Protein AF-A0A6M0GDK9-F1 (afdb_monomer_lite)

pLDDT: mean 88.34, std 10.33, range [50.88, 96.25]

Structure (mmCIF, N/CA/C/O backbone):
data_AF-A0A6M0GDK9-F1
#
_entry.id   AF-A0A6M0GDK9-F1
#
loop_
_atom_site.group_PDB
_atom_site.id
_atom_site.type_symbol
_atom_site.label_atom_id
_atom_site.label_alt_id
_atom_site.label_comp_id
_atom_site.label_asym_id
_atom_site.label_entity_id
_atom_site.label_seq_id
_atom_site.pdbx_PDB_ins_code
_atom_site.Cartn_x
_atom_site.Cartn_y
_atom_site.Cartn_z
_atom_site.occupancy
_atom_site.B_iso_or_equiv
_atom_site.auth_seq_id
_atom_site.auth_comp_id
_atom_site.auth_asym_id
_atom_site.auth_atom_id
_atom_site.pdbx_PDB_model_num
ATOM 1 N N . PRO A 1 1 ? -23.591 10.417 27.867 1.00 50.88 1 PRO A N 1
ATOM 2 C CA . PRO A 1 1 ? -23.075 11.274 26.770 1.00 50.88 1 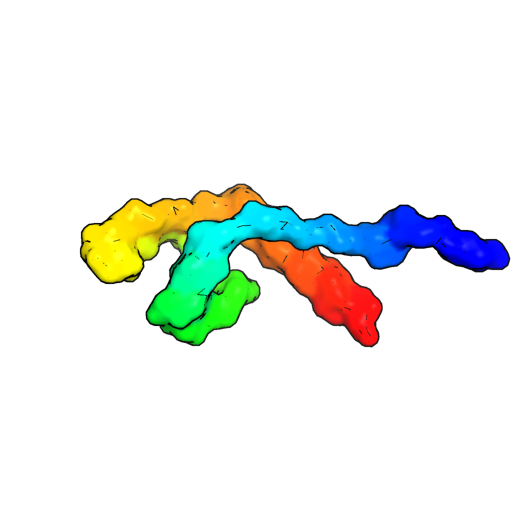PRO A CA 1
ATOM 3 C C . PRO A 1 1 ? -23.091 10.486 25.454 1.00 50.88 1 PRO A C 1
ATOM 5 O O . PRO A 1 1 ? -22.436 9.456 25.378 1.00 50.88 1 PRO A O 1
ATOM 8 N N . LYS A 1 2 ? -23.897 10.898 24.465 1.00 56.50 2 LYS A N 1
ATOM 9 C CA . LYS A 1 2 ? -23.774 10.350 23.105 1.00 56.50 2 LYS A CA 1
ATOM 10 C C . LYS A 1 2 ? -22.423 10.814 22.568 1.00 56.50 2 LYS A C 1
ATOM 12 O O . LYS A 1 2 ? -22.175 12.018 22.579 1.00 56.50 2 LYS A O 1
ATOM 17 N N . GLU A 1 3 ? -21.555 9.887 22.181 1.00 60.00 3 GLU A N 1
ATOM 18 C CA . GLU A 1 3 ? -20.281 10.236 21.554 1.00 60.00 3 GLU A CA 1
ATOM 19 C C . GLU A 1 3 ? -20.539 11.129 20.335 1.00 60.00 3 GLU A C 1
ATOM 21 O O . GLU A 1 3 ? -21.470 10.891 19.560 1.00 60.00 3 GLU A O 1
ATOM 26 N N . SER A 1 4 ? -19.761 12.202 20.194 1.00 61.88 4 SER A N 1
ATOM 27 C CA . SER A 1 4 ? -19.811 13.027 18.992 1.00 61.88 4 SER A CA 1
ATOM 28 C C . SER A 1 4 ? -19.361 12.177 17.798 1.00 61.88 4 SER A C 1
ATOM 30 O O . SER A 1 4 ? -18.325 11.522 17.918 1.00 61.88 4 SER A O 1
ATOM 32 N N . PRO A 1 5 ? -20.053 12.222 16.640 1.00 64.94 5 PRO A N 1
ATOM 33 C CA . PRO A 1 5 ? -19.694 11.444 15.444 1.00 64.94 5 PRO A CA 1
ATOM 34 C C . PRO A 1 5 ? -18.229 11.601 15.010 1.00 64.94 5 PRO A C 1
ATOM 36 O O . PRO A 1 5 ? -17.657 10.720 14.377 1.00 64.94 5 PRO A O 1
ATOM 39 N N . THR A 1 6 ? -17.609 12.723 15.378 1.00 64.69 6 THR A N 1
ATOM 40 C CA . THR A 1 6 ? -16.193 13.027 15.160 1.00 64.69 6 THR A CA 1
ATOM 41 C C . THR A 1 6 ? -15.245 12.018 15.814 1.00 64.69 6 THR A C 1
ATOM 43 O O . THR A 1 6 ? -14.186 11.761 15.260 1.00 64.69 6 THR A O 1
ATOM 46 N N . ASN A 1 7 ? -15.611 11.418 16.953 1.00 70.12 7 ASN A N 1
ATOM 47 C CA . ASN A 1 7 ? -14.730 10.494 17.681 1.00 70.12 7 ASN A CA 1
ATOM 48 C C . ASN A 1 7 ? -14.683 9.094 17.054 1.00 70.12 7 ASN A C 1
ATOM 50 O O . ASN A 1 7 ? -13.752 8.343 17.321 1.00 70.12 7 ASN A O 1
ATOM 54 N N . SER A 1 8 ? -15.673 8.756 16.225 1.00 75.94 8 SER A N 1
ATOM 55 C CA . SER A 1 8 ? -15.763 7.483 15.504 1.00 75.94 8 SER A CA 1
ATOM 56 C C . SER A 1 8 ? -15.389 7.600 14.024 1.00 75.94 8 SER A C 1
ATOM 58 O O . SER A 1 8 ? -15.413 6.605 13.305 1.00 75.94 8 SER A O 1
ATOM 60 N N . PHE A 1 9 ? -15.114 8.810 13.527 1.00 85.31 9 PHE A N 1
ATOM 61 C CA . PHE A 1 9 ? -14.789 9.018 12.120 1.00 85.31 9 PHE A CA 1
ATOM 62 C C . PHE A 1 9 ? -13.320 8.679 11.854 1.00 85.31 9 PHE A C 1
ATOM 64 O O . PHE A 1 9 ? -12.425 9.250 12.474 1.00 85.31 9 PHE A O 1
ATOM 71 N N . ILE A 1 10 ? -13.078 7.780 10.899 1.00 86.62 10 ILE A N 1
ATOM 72 C CA . ILE A 1 10 ? -11.735 7.401 10.456 1.00 86.62 10 ILE A CA 1
ATOM 73 C C . ILE A 1 10 ? -11.583 7.824 9.001 1.00 86.62 10 ILE A C 1
ATOM 75 O O . ILE A 1 10 ? -12.304 7.353 8.122 1.00 86.62 10 ILE A O 1
ATOM 79 N N . GLU A 1 11 ? -10.630 8.716 8.748 1.00 87.56 11 GLU A N 1
ATOM 80 C CA . GLU A 1 11 ? -10.270 9.126 7.396 1.00 87.56 11 GLU A CA 1
ATOM 81 C C . GLU A 1 11 ? -9.307 8.102 6.784 1.00 87.56 11 GLU A C 1
ATOM 83 O O . GLU A 1 11 ? -8.203 7.889 7.290 1.00 87.56 11 GLU A O 1
ATOM 88 N N . ILE A 1 12 ? -9.709 7.481 5.674 1.00 89.31 12 ILE A N 1
ATOM 89 C CA . ILE A 1 12 ? -8.826 6.638 4.865 1.00 89.31 12 ILE A CA 1
ATOM 90 C C . ILE A 1 12 ? -8.367 7.472 3.666 1.00 89.31 12 ILE A C 1
ATOM 92 O O . ILE A 1 12 ? -9.199 7.809 2.821 1.00 89.31 12 ILE A O 1
ATOM 96 N N . PRO A 1 13 ? -7.071 7.818 3.565 1.00 88.19 13 PRO A N 1
ATOM 97 C CA . PRO A 1 13 ? -6.586 8.633 2.462 1.00 88.19 13 PRO A CA 1
ATOM 98 C C . PRO A 1 13 ? -6.720 7.869 1.141 1.00 88.19 13 PRO A C 1
ATOM 100 O O . PRO A 1 13 ? -6.462 6.664 1.088 1.00 88.19 13 PRO A O 1
ATOM 103 N N . ASP A 1 14 ? -7.067 8.568 0.060 1.00 84.50 14 ASP A N 1
ATOM 104 C CA . ASP A 1 14 ? -6.984 7.976 -1.273 1.00 84.50 14 ASP A CA 1
ATOM 105 C C . ASP A 1 14 ? -5.514 7.714 -1.610 1.00 84.50 14 ASP A C 1
ATOM 107 O O . ASP A 1 14 ? -4.686 8.630 -1.652 1.00 84.50 14 ASP A O 1
ATOM 111 N N . TYR A 1 15 ? -5.187 6.441 -1.835 1.00 88.69 15 TYR A N 1
ATOM 112 C CA . TYR A 1 15 ? -3.893 6.053 -2.364 1.00 88.69 15 TYR A CA 1
ATOM 113 C C . TYR A 1 15 ? -4.030 5.146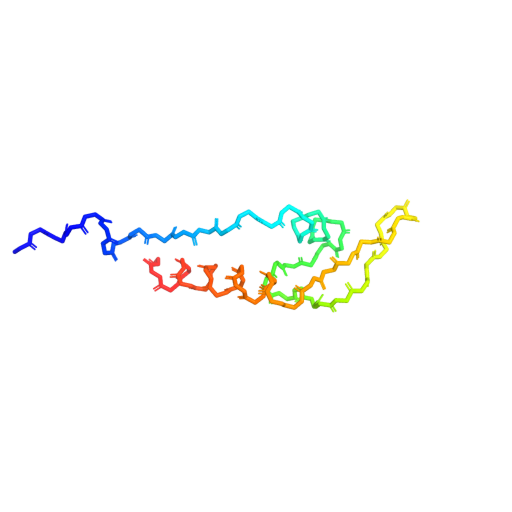 -3.589 1.00 88.69 15 TYR A C 1
ATOM 115 O O . TYR A 1 15 ? -3.549 4.013 -3.613 1.00 88.69 15 TYR A O 1
ATOM 123 N N . HIS A 1 16 ? -4.663 5.685 -4.632 1.00 89.69 16 HIS A N 1
ATOM 124 C CA . HIS A 1 16 ? -4.913 5.039 -5.922 1.00 89.69 16 HIS A CA 1
ATOM 125 C C . HIS A 1 16 ? -3.770 4.142 -6.435 1.00 89.69 16 HIS A C 1
ATOM 127 O O . HIS A 1 16 ? -3.992 2.965 -6.719 1.00 89.69 16 HIS A O 1
ATOM 133 N N . SER A 1 17 ? -2.528 4.644 -6.492 1.00 90.69 17 SER A N 1
ATOM 134 C CA . SER A 1 17 ? -1.376 3.861 -6.971 1.00 90.69 17 SER A CA 1
ATOM 135 C C . SER A 1 17 ? -1.131 2.592 -6.147 1.00 90.69 17 SER A C 1
ATOM 137 O O . SER A 1 17 ? -0.800 1.552 -6.709 1.00 90.69 17 SER A O 1
ATOM 139 N N . ALA A 1 18 ? -1.321 2.645 -4.825 1.00 92.81 18 ALA A N 1
ATOM 140 C CA . ALA A 1 18 ? -1.186 1.473 -3.963 1.00 92.81 18 ALA A CA 1
ATOM 141 C C . ALA A 1 18 ? -2.287 0.439 -4.243 1.00 92.81 18 ALA A C 1
ATOM 143 O O . ALA A 1 18 ? -1.995 -0.754 -4.273 1.00 92.81 18 ALA A O 1
ATOM 144 N N . CYS A 1 19 ? -3.520 0.874 -4.519 1.00 91.81 19 CYS A N 1
ATOM 145 C CA . CYS A 1 19 ? -4.628 -0.014 -4.890 1.00 91.81 19 CYS A CA 1
ATOM 146 C C . CYS A 1 19 ? -4.393 -0.710 -6.238 1.00 91.81 19 CYS A C 1
ATOM 148 O O . CYS A 1 19 ? -4.636 -1.914 -6.360 1.00 91.81 19 CYS A O 1
ATOM 150 N N . VAL A 1 20 ? -3.876 0.021 -7.231 1.00 93.19 20 VAL A N 1
ATOM 151 C CA . VAL A 1 20 ? -3.505 -0.549 -8.536 1.00 93.19 20 VAL A CA 1
ATOM 152 C C . VAL A 1 20 ? -2.398 -1.589 -8.363 1.00 93.19 20 VAL A C 1
ATOM 154 O O . VAL A 1 20 ? -2.554 -2.720 -8.821 1.00 93.19 20 VAL A O 1
ATOM 157 N N . VAL A 1 21 ? -1.323 -1.255 -7.635 1.00 94.88 21 VAL A N 1
ATOM 158 C CA . VAL A 1 21 ? -0.225 -2.198 -7.352 1.00 94.88 21 VAL A CA 1
ATOM 159 C C . VAL A 1 21 ? -0.731 -3.424 -6.590 1.00 94.88 21 VAL A C 1
ATOM 161 O O . VAL A 1 21 ? -0.401 -4.542 -6.970 1.00 94.88 21 VAL A O 1
ATOM 164 N N . ALA A 1 22 ? -1.543 -3.243 -5.544 1.00 94.88 22 ALA A N 1
ATOM 165 C CA . ALA A 1 22 ? -2.089 -4.347 -4.751 1.00 94.88 22 ALA A CA 1
ATOM 166 C C . ALA A 1 22 ? -2.901 -5.322 -5.607 1.00 94.88 22 ALA A C 1
ATOM 168 O O . ALA A 1 22 ? -2.732 -6.536 -5.492 1.00 94.88 22 ALA A O 1
ATOM 169 N N . THR A 1 23 ? -3.752 -4.785 -6.483 1.00 93.62 23 THR A N 1
ATOM 170 C CA . THR A 1 23 ? -4.600 -5.582 -7.375 1.00 93.62 23 THR A CA 1
ATOM 171 C C . THR A 1 23 ? -3.759 -6.306 -8.423 1.00 93.62 23 THR A C 1
ATOM 173 O O . THR A 1 23 ? -3.950 -7.498 -8.642 1.00 93.62 23 THR A O 1
ATOM 176 N N . HIS A 1 24 ? -2.791 -5.613 -9.027 1.00 94.50 24 HIS A N 1
ATOM 177 C CA . HIS A 1 24 ? -1.911 -6.180 -10.048 1.00 94.50 24 HIS A CA 1
ATOM 178 C C . HIS A 1 24 ? -0.970 -7.261 -9.489 1.00 94.50 24 HIS A C 1
ATOM 180 O O . HIS A 1 24 ? -0.810 -8.314 -10.097 1.00 94.50 24 HIS A O 1
ATOM 186 N N . GLU A 1 25 ? -0.348 -7.031 -8.328 1.00 93.38 25 GLU A N 1
ATOM 187 C CA . GLU A 1 25 ? 0.582 -7.983 -7.701 1.00 93.38 25 GLU A CA 1
ATOM 188 C C . GLU A 1 25 ? -0.131 -9.091 -6.901 1.00 93.38 25 GLU A C 1
ATOM 190 O O . GLU A 1 25 ? 0.534 -9.990 -6.387 1.00 93.38 25 GLU A O 1
ATOM 195 N N . GLY A 1 26 ? -1.453 -9.009 -6.703 1.00 94.81 26 GLY A N 1
ATOM 196 C CA . GLY A 1 26 ? -2.180 -9.882 -5.772 1.00 94.81 26 GLY A CA 1
ATOM 197 C C . GLY A 1 26 ? -1.704 -9.741 -4.318 1.00 94.81 26 GLY A C 1
ATOM 198 O O . GLY A 1 26 ? -1.854 -10.658 -3.509 1.00 94.81 26 GLY A O 1
ATOM 199 N N . THR A 1 27 ? -1.088 -8.605 -3.980 1.00 93.75 27 THR A N 1
ATOM 200 C CA . THR A 1 27 ? -0.502 -8.349 -2.661 1.00 93.75 27 THR A CA 1
ATOM 201 C C . THR A 1 27 ? -1.468 -7.526 -1.811 1.00 93.75 27 THR A C 1
ATOM 203 O O . THR A 1 27 ? -1.817 -6.411 -2.198 1.00 93.75 27 THR A O 1
ATOM 206 N N . PRO A 1 28 ? -1.875 -8.003 -0.619 1.00 92.62 28 PRO A N 1
ATOM 207 C CA . PRO A 1 28 ? -2.726 -7.228 0.278 1.00 92.62 28 PRO A CA 1
ATOM 208 C C . PRO A 1 28 ? -2.100 -5.878 0.655 1.00 92.62 28 PRO A C 1
ATOM 210 O O . PRO A 1 28 ? -0.900 -5.802 0.922 1.00 92.62 28 PRO A O 1
ATOM 213 N N . LEU A 1 29 ? -2.924 -4.833 0.776 1.00 91.06 29 LEU A N 1
ATOM 214 C CA . LEU A 1 29 ? -2.490 -3.447 1.026 1.00 91.06 29 LEU A CA 1
ATOM 215 C C . LEU A 1 29 ? -1.535 -3.301 2.226 1.00 91.06 29 LEU A C 1
ATOM 217 O O . LEU A 1 29 ? -0.517 -2.614 2.143 1.00 91.06 29 LEU A O 1
ATOM 221 N N . HIS A 1 30 ? -1.803 -4.009 3.328 1.00 89.88 30 HIS A N 1
ATOM 222 C CA . HIS A 1 30 ? -0.956 -3.982 4.527 1.00 89.88 30 HIS A CA 1
ATOM 223 C C . HIS A 1 30 ? 0.442 -4.601 4.313 1.00 89.88 30 HIS A C 1
ATOM 225 O O . HIS A 1 30 ? 1.374 -4.276 5.048 1.00 89.88 30 HIS A O 1
ATOM 231 N N . LYS A 1 31 ? 0.616 -5.456 3.293 1.00 94.00 31 LYS A N 1
ATOM 232 C CA . LYS A 1 31 ? 1.893 -6.102 2.931 1.00 94.00 31 LYS A CA 1
ATOM 233 C C . LYS A 1 31 ? 2.671 -5.369 1.839 1.00 94.00 31 LYS A C 1
ATOM 235 O O . LYS A 1 31 ? 3.811 -5.749 1.568 1.00 94.00 31 LYS A O 1
ATOM 240 N N . LEU A 1 32 ? 2.099 -4.330 1.226 1.00 94.81 32 LEU A N 1
ATOM 241 C CA . LEU A 1 32 ? 2.801 -3.534 0.221 1.00 94.81 32 LEU A CA 1
ATOM 242 C C . LEU A 1 32 ? 4.087 -2.936 0.794 1.00 94.81 32 LEU A C 1
ATOM 244 O O . LEU A 1 32 ? 4.145 -2.539 1.959 1.00 94.81 32 LEU A O 1
ATOM 248 N N . LYS A 1 33 ? 5.120 -2.836 -0.036 1.00 95.38 33 LYS A N 1
ATOM 249 C CA . LYS A 1 33 ? 6.397 -2.211 0.322 1.00 95.38 33 LYS A CA 1
ATOM 250 C C . LYS A 1 33 ? 6.614 -0.965 -0.538 1.00 95.38 33 LYS A C 1
ATOM 252 O O . LYS A 1 33 ? 6.213 -0.986 -1.705 1.00 95.38 33 LYS A O 1
ATOM 257 N N . PRO A 1 34 ? 7.224 0.097 0.015 1.00 96.25 34 PRO A N 1
ATOM 258 C CA . PRO A 1 34 ? 7.594 1.263 -0.773 1.00 96.25 34 PRO A CA 1
ATOM 259 C C . PRO A 1 34 ? 8.662 0.892 -1.804 1.00 96.25 34 PRO A C 1
ATOM 261 O O . PRO A 1 34 ? 9.372 -0.105 -1.647 1.00 96.25 34 PRO A O 1
ATOM 264 N N . GLY A 1 35 ? 8.787 1.714 -2.840 1.00 96.12 35 GLY A N 1
ATOM 265 C CA . GLY A 1 35 ? 9.744 1.515 -3.921 1.00 96.12 35 GLY A CA 1
ATOM 266 C C . GLY A 1 35 ? 9.105 1.517 -5.310 1.00 96.12 35 GLY A C 1
ATOM 267 O O . GLY A 1 35 ? 7.883 1.653 -5.433 1.00 96.12 35 GLY A O 1
ATOM 268 N N . PRO A 1 36 ? 9.939 1.369 -6.350 1.00 95.12 36 PRO A N 1
ATOM 269 C CA . PRO A 1 36 ? 9.479 1.265 -7.725 1.00 95.12 36 PRO A CA 1
ATOM 270 C C . PRO A 1 36 ? 8.759 -0.068 -7.954 1.00 95.12 36 PRO A C 1
ATOM 272 O O . PRO A 1 36 ? 9.192 -1.120 -7.479 1.00 95.12 36 PRO A O 1
ATOM 275 N N . LYS A 1 37 ? 7.659 -0.012 -8.699 1.00 94.50 37 LYS A N 1
ATOM 276 C CA . LYS A 1 37 ? 6.778 -1.124 -9.051 1.00 94.50 37 LYS A CA 1
ATOM 277 C C . LYS A 1 37 ? 6.582 -1.131 -10.554 1.00 94.50 37 LYS A C 1
ATOM 279 O O . LYS A 1 37 ? 6.268 -0.097 -11.126 1.00 94.50 37 LYS A O 1
ATOM 284 N N . ASN A 1 38 ? 6.764 -2.284 -11.186 1.00 93.12 38 ASN A N 1
ATOM 285 C CA . ASN A 1 38 ? 6.505 -2.422 -12.614 1.00 93.12 38 ASN A CA 1
ATOM 286 C C . ASN A 1 38 ? 5.081 -2.948 -12.820 1.00 93.12 38 ASN A C 1
ATOM 288 O O . ASN A 1 38 ? 4.776 -4.072 -12.417 1.00 93.12 38 ASN A O 1
ATOM 292 N N . ILE A 1 39 ? 4.221 -2.135 -13.425 1.00 90.81 39 ILE A N 1
ATOM 293 C CA . ILE A 1 39 ? 2.834 -2.467 -13.750 1.00 90.81 39 ILE A CA 1
ATOM 294 C C . ILE A 1 39 ? 2.694 -2.371 -15.265 1.00 90.81 39 ILE A C 1
ATOM 296 O O . ILE A 1 39 ? 2.758 -1.283 -15.820 1.00 90.81 39 ILE A O 1
ATOM 300 N N . VAL A 1 40 ? 2.523 -3.508 -15.944 1.00 89.62 40 VAL A N 1
ATOM 301 C CA . VAL A 1 40 ? 2.313 -3.567 -17.408 1.00 89.62 40 VAL A CA 1
ATOM 302 C C . VAL A 1 40 ? 3.374 -2.778 -18.213 1.00 89.62 40 VAL A C 1
ATOM 304 O O . VAL A 1 40 ? 3.087 -2.175 -19.239 1.00 89.62 40 VAL A O 1
ATOM 307 N N . GLY A 1 41 ? 4.631 -2.781 -17.755 1.00 91.12 41 GLY A N 1
ATOM 308 C CA . GLY A 1 41 ? 5.735 -2.067 -18.411 1.00 91.12 41 GLY A CA 1
ATOM 3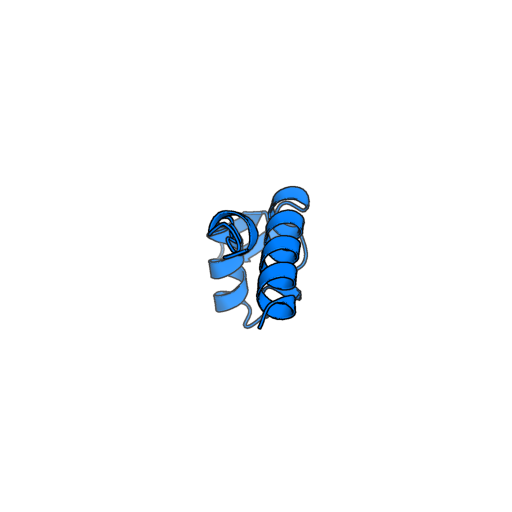09 C C . GLY A 1 41 ? 5.908 -0.609 -17.973 1.00 91.12 41 GLY A C 1
ATOM 310 O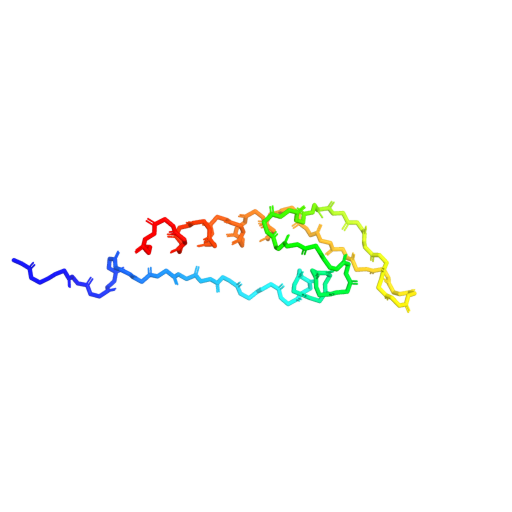 O . GLY A 1 41 ? 6.885 0.021 -18.373 1.00 91.12 41 GLY A O 1
ATOM 311 N N . GLU A 1 42 ? 5.023 -0.087 -17.123 1.00 91.25 42 GLU A N 1
ATOM 312 C CA . GLU A 1 42 ? 5.158 1.232 -16.511 1.00 91.25 42 GLU A CA 1
ATOM 313 C C . GLU A 1 42 ? 5.757 1.148 -15.104 1.00 91.25 42 GLU A C 1
ATOM 315 O O . GLU A 1 42 ? 5.372 0.316 -14.278 1.00 91.25 42 GLU A O 1
ATOM 320 N N . CYS A 1 43 ? 6.693 2.051 -14.805 1.00 92.06 43 CYS A N 1
ATOM 321 C CA . CYS A 1 43 ? 7.287 2.164 -13.478 1.00 92.06 43 CYS A CA 1
ATOM 322 C C . CYS A 1 43 ? 6.476 3.136 -12.610 1.00 92.06 43 CYS A C 1
ATOM 324 O O . CYS A 1 43 ? 6.488 4.346 -12.831 1.00 92.06 43 CYS A O 1
ATOM 326 N N . VAL A 1 44 ? 5.806 2.604 -11.591 1.00 93.00 44 VAL A N 1
ATOM 327 C CA . VAL A 1 44 ? 5.052 3.354 -10.583 1.00 93.00 44 VAL A CA 1
ATOM 328 C C . VAL A 1 44 ? 5.839 3.381 -9.278 1.00 93.00 44 VAL A C 1
ATOM 330 O O . VAL A 1 44 ? 6.266 2.346 -8.777 1.00 93.00 44 VAL A O 1
ATOM 333 N N . GLN A 1 45 ? 6.003 4.556 -8.676 1.00 95.00 45 GLN A N 1
ATOM 334 C CA . GLN A 1 45 ? 6.681 4.689 -7.388 1.00 95.00 45 GLN A CA 1
ATOM 335 C C . GLN A 1 45 ? 5.675 4.667 -6.231 1.00 95.00 45 GLN A C 1
ATOM 337 O O . GLN A 1 45 ? 4.824 5.551 -6.113 1.00 95.00 45 GLN A O 1
ATOM 342 N N . LEU A 1 46 ? 5.825 3.711 -5.311 1.00 95.12 46 LEU A N 1
ATOM 343 C CA . LEU A 1 46 ? 5.170 3.776 -4.006 1.00 95.12 46 LEU A CA 1
ATOM 344 C C . LEU A 1 46 ? 6.060 4.527 -3.016 1.00 95.12 46 LEU A C 1
ATOM 346 O O . LEU A 1 46 ? 7.162 4.093 -2.673 1.00 95.12 46 LEU A O 1
ATOM 350 N N . ASN A 1 47 ? 5.573 5.670 -2.549 1.00 94.81 47 ASN A N 1
ATOM 351 C CA . ASN A 1 47 ? 6.280 6.525 -1.610 1.00 94.81 47 ASN A CA 1
ATOM 352 C C . ASN A 1 47 ? 6.031 6.036 -0.174 1.00 94.81 47 ASN A C 1
ATOM 354 O O . ASN A 1 47 ? 4.878 5.776 0.178 1.00 94.81 47 ASN A O 1
ATOM 358 N N . PRO A 1 48 ? 7.068 5.952 0.679 1.00 94.69 48 PRO A N 1
ATOM 359 C CA . PRO A 1 48 ? 6.934 5.429 2.038 1.00 94.69 48 PRO A CA 1
ATOM 360 C C . PRO A 1 48 ? 5.942 6.234 2.883 1.00 94.69 48 PRO A C 1
ATOM 362 O O . PRO A 1 48 ? 5.016 5.657 3.434 1.00 94.69 48 PRO A O 1
ATOM 365 N N . GLY A 1 49 ? 6.039 7.569 2.898 1.00 95.06 49 GLY A N 1
ATOM 366 C CA . GLY A 1 49 ? 5.158 8.413 3.717 1.00 95.06 49 GLY A CA 1
ATOM 367 C C . GLY A 1 49 ? 3.657 8.235 3.424 1.00 95.06 49 GLY A C 1
ATOM 368 O O . GLY A 1 49 ? 2.884 7.968 4.344 1.00 95.06 49 GLY A O 1
ATOM 369 N N . PRO A 1 50 ? 3.202 8.365 2.163 1.00 93.38 50 PRO A N 1
ATOM 370 C CA . PRO A 1 50 ? 1.821 8.056 1.789 1.00 93.38 50 PRO A CA 1
ATOM 371 C C . PRO A 1 50 ? 1.407 6.615 2.112 1.00 93.38 50 PRO A C 1
ATOM 373 O O . PRO A 1 50 ? 0.303 6.408 2.612 1.00 93.38 50 PRO A O 1
ATOM 376 N N . LEU A 1 51 ? 2.295 5.638 1.892 1.00 94.00 51 LEU A N 1
ATOM 377 C CA . LEU A 1 51 ? 2.001 4.230 2.162 1.00 94.00 51 LEU A CA 1
ATOM 378 C C . LEU A 1 51 ? 1.800 3.962 3.653 1.00 94.00 51 LEU A C 1
ATOM 380 O O . LEU A 1 51 ? 0.864 3.261 4.027 1.00 94.00 51 LEU A O 1
ATOM 384 N N . ASP A 1 52 ? 2.640 4.548 4.498 1.00 93.94 52 ASP A N 1
ATOM 385 C CA . ASP A 1 52 ? 2.554 4.397 5.946 1.00 93.94 52 ASP A CA 1
ATOM 386 C C . ASP A 1 52 ? 1.297 5.075 6.497 1.00 93.94 52 ASP A C 1
ATOM 388 O O . ASP A 1 52 ? 0.581 4.477 7.297 1.00 93.94 52 ASP A O 1
ATOM 392 N N . ARG A 1 53 ? 0.952 6.278 6.010 1.00 93.38 53 ARG A N 1
ATOM 393 C CA . ARG A 1 53 ? -0.314 6.945 6.373 1.00 93.38 53 ARG A CA 1
ATOM 394 C C . ARG A 1 53 ? -1.529 6.094 6.017 1.00 93.38 53 ARG A C 1
ATOM 396 O O . ARG A 1 53 ? -2.410 5.921 6.854 1.00 93.38 53 ARG A O 1
ATOM 403 N N . TYR A 1 54 ? -1.544 5.522 4.815 1.00 93.44 54 TYR A N 1
ATOM 404 C CA . TYR A 1 54 ? -2.618 4.636 4.376 1.00 93.44 54 TYR A CA 1
ATOM 405 C C . TYR A 1 54 ? -2.723 3.381 5.252 1.00 93.44 54 TYR A C 1
ATOM 407 O O . TYR A 1 54 ? -3.805 3.031 5.719 1.00 93.44 54 TYR A O 1
ATOM 415 N N . LYS A 1 55 ? -1.593 2.718 5.530 1.00 92.44 55 LYS A N 1
ATOM 416 C CA . LYS A 1 55 ? -1.553 1.531 6.396 1.00 92.44 55 LYS A CA 1
ATOM 417 C C . LYS A 1 55 ? -2.021 1.831 7.816 1.00 92.44 55 LYS A C 1
ATOM 419 O O . LYS A 1 55 ? -2.723 1.009 8.395 1.00 92.44 55 LYS A O 1
ATOM 424 N N . ASN A 1 56 ? -1.658 2.989 8.360 1.00 93.00 56 ASN A N 1
ATOM 425 C CA . ASN A 1 56 ? -2.079 3.405 9.693 1.00 93.00 56 ASN A CA 1
ATOM 426 C C . ASN A 1 56 ? -3.589 3.658 9.754 1.00 93.00 56 ASN A C 1
ATOM 428 O O . ASN A 1 56 ? -4.235 3.151 10.665 1.00 93.00 56 ASN A O 1
ATOM 432 N N . ALA A 1 57 ? -4.156 4.362 8.770 1.00 92.44 57 ALA A N 1
ATOM 433 C CA . ALA A 1 57 ? -5.603 4.561 8.669 1.00 92.44 57 ALA A CA 1
ATOM 434 C C . ALA A 1 57 ? -6.357 3.228 8.525 1.00 92.44 57 ALA A C 1
ATOM 436 O O . ALA A 1 57 ? -7.332 2.982 9.232 1.00 92.44 57 ALA A O 1
ATOM 437 N N . LEU A 1 58 ? -5.861 2.321 7.674 1.00 91.94 58 LEU A N 1
ATOM 438 C CA . LEU A 1 58 ? -6.439 0.984 7.525 1.00 91.94 58 LEU A CA 1
ATOM 439 C C . LEU A 1 58 ? -6.366 0.182 8.832 1.00 91.94 58 LEU A C 1
ATOM 441 O O . LEU A 1 58 ? -7.319 -0.508 9.179 1.00 91.94 58 LEU A O 1
ATOM 445 N N . LYS A 1 59 ? -5.252 0.277 9.568 1.00 92.44 59 LYS A N 1
ATOM 446 C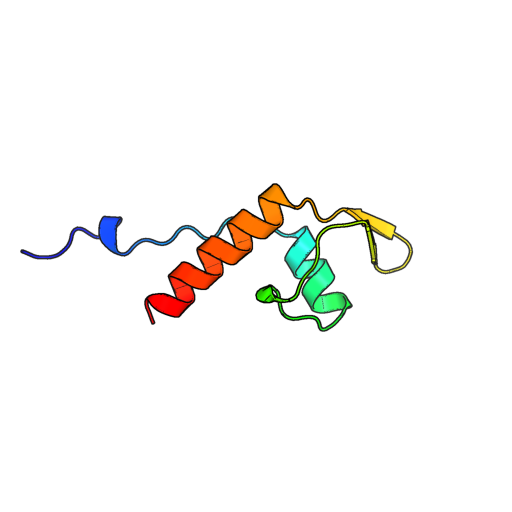 CA . LYS A 1 59 ? -5.108 -0.375 10.872 1.00 92.44 59 LYS A CA 1
ATOM 447 C C . LYS A 1 59 ? -6.122 0.173 11.878 1.00 92.44 59 LYS A C 1
ATOM 449 O O . LYS A 1 59 ? -6.806 -0.621 12.504 1.00 92.44 59 LYS A O 1
ATOM 454 N N . GLN A 1 60 ? -6.247 1.498 11.994 1.00 91.44 60 GLN A N 1
ATOM 455 C CA . GLN A 1 60 ? -7.230 2.135 12.878 1.00 91.44 60 GLN A CA 1
ATOM 456 C C . GLN A 1 60 ? -8.655 1.683 12.556 1.00 91.44 60 GLN A C 1
ATOM 458 O O . GLN A 1 60 ? -9.417 1.387 13.469 1.00 91.44 60 GLN A O 1
ATOM 463 N N . PHE A 1 61 ? -8.988 1.587 11.265 1.00 90.44 61 PHE A N 1
ATOM 464 C CA . PHE A 1 61 ? -10.284 1.083 10.821 1.00 90.44 61 PHE A CA 1
ATOM 465 C C . PHE A 1 61 ? -10.518 -0.372 11.236 1.00 90.44 61 PHE A C 1
ATOM 467 O O . PHE A 1 61 ? -11.582 -0.698 11.736 1.00 90.44 61 PHE A O 1
ATOM 474 N N . VAL A 1 62 ? -9.533 -1.256 11.062 1.00 91.12 62 VAL A N 1
ATOM 475 C CA . VAL A 1 62 ? -9.674 -2.663 11.473 1.00 91.12 62 VAL A CA 1
ATOM 476 C C . VAL A 1 62 ? -9.743 -2.808 12.994 1.00 91.12 62 VAL A C 1
ATOM 478 O O . VAL A 1 62 ? -10.497 -3.640 13.479 1.00 91.12 62 VAL A O 1
ATOM 481 N N . ASP A 1 63 ? -8.985 -2.007 13.743 1.00 89.75 63 ASP A N 1
ATOM 482 C CA . ASP A 1 63 ? -8.977 -2.049 15.209 1.00 89.75 63 ASP A CA 1
ATOM 483 C C . ASP A 1 63 ? -10.306 -1.567 15.829 1.00 89.75 63 ASP A C 1
ATOM 485 O O . ASP A 1 63 ? -10.558 -1.849 17.000 1.00 89.75 63 ASP A O 1
ATOM 489 N N . CYS A 1 64 ? -11.129 -0.810 15.088 1.00 84.62 64 CYS A N 1
ATOM 490 C CA . CYS A 1 64 ? -12.418 -0.298 15.565 1.00 84.62 64 CYS A CA 1
ATOM 491 C C . CYS A 1 64 ? -13.635 -1.143 15.138 1.00 84.62 64 CYS A C 1
ATOM 493 O O . CYS A 1 64 ? -14.765 -0.745 15.433 1.00 84.62 64 CYS A O 1
ATOM 495 N N . LEU A 1 65 ? -13.417 -2.245 14.409 1.00 75.75 65 LEU A N 1
ATOM 496 C CA . LEU A 1 65 ? -14.435 -3.252 14.076 1.00 75.75 65 LEU A CA 1
ATOM 497 C C . LEU A 1 65 ? -14.561 -4.287 15.200 1.00 75.75 65 LEU A C 1
ATOM 499 O O . LEU A 1 65 ? -15.712 -4.706 15.457 1.00 75.75 65 LEU A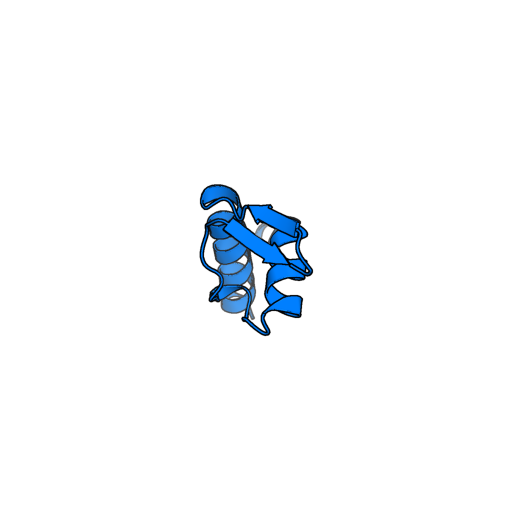 O 1
#

Secondary structure (DSSP, 8-state):
-PPPGGGS-------HHHHHHHHHHT--GGG--SEEEEETTEEEEE-HHHHHHHHHHHHHHHHT-

Sequence (65 aa):
PKESPTNSFIEIPDYHSACVVATHEGTPLHKLKPGPKNIVGECVQLNPGPLDRYKNALKQFVDCL

Foldseek 3Di:
DPDDVVVVDQDQDDDPLLVLQCVQVVNDLLRDDFAWDQDPNDTDGRDPVSSVSNNVSVVVVVVSD

Radius of gyration: 14.55 Å; chains: 1; bounding box: 34×23×45 Å